Protein AF-A0A0Q0AYX5-F1 (afdb_monomer)

InterPro domains:
  IPR031618 Putative type IV secretory system protein [PF16932] (63-124)

Foldseek 3Di:
DDDDDDDDDDDDDDPVVVVVVVVVVVVPPPPPPPPPDVPPLAADDLVVLVDDPPDPPDPDPPVRVVVVVVVSVVVSVVRVVSNVVVVVVVVCVVCVVVCCVVPVQVVQADPVGDRDDDDDDDDDDPDDDD

Mean predicted aligned error: 17.18 Å

Solvent-accessible surface area (backbone atoms only — not comparable to full-atom values): 8760 Å² total; per-residue (Å²): 144,89,80,87,89,86,89,83,85,85,81,94,76,76,65,68,64,56,50,54,54,54,53,61,66,60,67,66,79,72,68,87,70,70,74,84,64,77,76,63,91,65,62,66,62,62,64,75,60,71,58,77,78,82,71,76,93,63,95,65,54,69,71,57,51,52,51,50,52,55,51,47,51,52,49,34,54,54,42,44,51,48,35,53,53,47,53,51,50,54,57,47,62,76,36,44,72,61,50,51,67,76,63,51,60,75,82,57,41,44,98,89,69,48,73,68,81,89,79,85,86,80,86,82,81,86,78,82,84,130

Structure (mmCIF, N/CA/C/O backbone):
data_AF-A0A0Q0AYX5-F1
#
_entry.id   AF-A0A0Q0AYX5-F1
#
loop_
_atom_site.group_PDB
_atom_site.id
_atom_site.type_symbol
_atom_site.label_atom_id
_atom_site.label_alt_id
_atom_site.label_comp_id
_atom_site.label_asym_id
_atom_site.label_entity_id
_atom_site.label_seq_id
_atom_site.pdbx_PDB_ins_code
_atom_site.Cartn_x
_a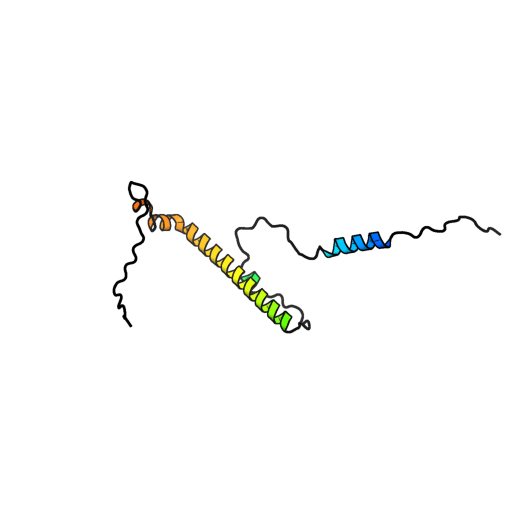tom_site.Cartn_y
_atom_site.Cartn_z
_atom_site.occupancy
_atom_site.B_iso_or_equiv
_atom_site.auth_seq_id
_atom_site.auth_comp_id
_atom_site.auth_asym_id
_atom_site.auth_atom_id
_atom_site.pdbx_PDB_model_num
ATOM 1 N N . VAL A 1 1 ? 44.903 49.605 -67.275 1.00 42.56 1 VAL A N 1
ATOM 2 C CA . VAL A 1 1 ? 45.258 50.580 -66.218 1.00 42.56 1 VAL A CA 1
ATOM 3 C C . VAL A 1 1 ? 43.995 50.915 -65.445 1.00 42.56 1 VAL A C 1
ATOM 5 O O . VAL A 1 1 ? 43.190 51.653 -65.969 1.00 42.56 1 VAL A O 1
ATOM 8 N N . TYR A 1 2 ? 43.781 50.300 -64.282 1.00 31.88 2 TYR A N 1
ATOM 9 C CA . TYR A 1 2 ? 43.037 50.859 -63.141 1.00 31.88 2 TYR A CA 1
ATOM 10 C C . TYR A 1 2 ? 43.392 49.977 -61.938 1.00 31.88 2 TYR A C 1
ATOM 12 O O . TYR A 1 2 ? 43.063 48.793 -61.894 1.00 31.88 2 TYR A O 1
ATOM 20 N N . LYS A 1 3 ? 44.205 50.519 -61.028 1.00 35.50 3 LYS A N 1
ATOM 21 C CA . LYS A 1 3 ? 44.816 49.816 -59.896 1.00 35.50 3 LYS A CA 1
ATOM 22 C C . LYS A 1 3 ? 44.492 50.600 -58.622 1.00 35.50 3 LYS A C 1
ATOM 24 O O . LYS A 1 3 ? 44.915 51.738 -58.515 1.00 35.50 3 LYS A O 1
ATOM 29 N N . ARG A 1 4 ? 43.820 49.907 -57.690 1.00 35.56 4 ARG A N 1
ATOM 30 C CA . ARG A 1 4 ? 43.832 50.020 -56.212 1.00 35.56 4 ARG A CA 1
ATOM 31 C C . ARG A 1 4 ? 43.514 51.378 -55.563 1.00 35.56 4 ARG A C 1
ATOM 33 O O . ARG A 1 4 ? 44.275 52.316 -55.717 1.00 35.56 4 ARG A O 1
ATOM 40 N N . GLN A 1 5 ? 42.577 51.362 -54.610 1.00 38.69 5 GLN A N 1
ATOM 41 C CA . GLN A 1 5 ? 42.886 51.282 -53.168 1.00 38.69 5 GLN A CA 1
ATOM 42 C C . GLN A 1 5 ? 41.597 51.233 -52.325 1.00 38.69 5 GLN A C 1
ATOM 44 O O . GLN A 1 5 ? 40.770 52.129 -52.403 1.00 38.69 5 GLN A O 1
ATOM 49 N N . ALA A 1 6 ? 41.476 50.222 -51.463 1.00 34.34 6 ALA A N 1
ATOM 50 C CA . ALA A 1 6 ? 40.850 50.360 -50.151 1.00 34.34 6 ALA A CA 1
ATOM 51 C C . ALA A 1 6 ? 41.550 49.382 -49.198 1.00 34.34 6 ALA A C 1
ATOM 53 O O . ALA A 1 6 ? 41.719 48.199 -49.496 1.00 34.34 6 ALA A O 1
ATOM 54 N N . CYS A 1 7 ? 42.060 49.946 -48.111 1.00 35.44 7 CYS A N 1
ATOM 55 C CA . CYS A 1 7 ? 42.878 49.329 -47.081 1.00 35.44 7 CYS A CA 1
ATOM 56 C C . CYS A 1 7 ? 41.967 48.698 -46.016 1.00 35.44 7 CYS A C 1
ATOM 58 O O . CYS A 1 7 ? 41.065 49.379 -45.538 1.00 35.44 7 CYS A O 1
ATOM 60 N N . ALA A 1 8 ? 42.201 47.441 -45.627 1.00 33.47 8 ALA A N 1
ATOM 61 C CA . ALA A 1 8 ? 41.668 46.872 -44.384 1.00 33.47 8 ALA A CA 1
ATOM 62 C C . ALA A 1 8 ? 42.500 45.652 -43.931 1.00 33.47 8 ALA A C 1
ATOM 64 O O . ALA A 1 8 ? 42.136 44.498 -44.137 1.00 33.47 8 ALA A O 1
ATOM 65 N N . GLN A 1 9 ? 43.650 45.923 -43.313 1.00 36.03 9 GLN A N 1
ATOM 66 C CA . GLN A 1 9 ? 44.224 45.099 -42.238 1.00 36.03 9 GLN A CA 1
ATOM 67 C C . GLN A 1 9 ? 43.860 45.823 -40.934 1.00 36.03 9 GLN A C 1
ATOM 69 O O . GLN A 1 9 ? 43.875 47.045 -40.907 1.00 36.03 9 GLN A O 1
ATOM 74 N N . GLY A 1 10 ? 43.520 45.215 -39.808 1.00 39.34 10 GLY A N 1
ATOM 75 C CA . GLY A 1 10 ? 43.602 43.844 -39.339 1.00 39.34 10 GLY A CA 1
ATOM 76 C C . GLY A 1 10 ? 43.610 43.966 -37.813 1.00 39.34 10 GLY A C 1
ATOM 77 O O . GLY A 1 10 ? 44.437 44.682 -37.263 1.00 39.34 10 GLY A O 1
ATOM 78 N N . GLY A 1 11 ? 42.668 43.322 -37.127 1.00 36.62 11 GLY A N 1
ATOM 79 C CA . GLY A 1 11 ? 42.510 43.435 -35.675 1.00 36.62 11 GLY A CA 1
ATOM 80 C C . GLY A 1 11 ? 42.102 42.103 -35.069 1.00 36.62 11 GLY A C 1
ATOM 81 O O . GLY A 1 11 ? 40.966 41.916 -34.652 1.00 36.62 11 GLY A O 1
ATOM 82 N N . ARG A 1 12 ? 43.032 41.144 -35.080 1.00 48.53 12 ARG A N 1
ATOM 83 C CA . ARG A 1 12 ? 42.936 39.867 -34.362 1.00 48.53 12 ARG A CA 1
ATOM 84 C C . ARG A 1 12 ? 42.978 40.147 -32.856 1.00 48.53 12 ARG A C 1
ATOM 86 O O . ARG A 1 12 ? 44.059 40.359 -32.325 1.00 48.53 12 ARG A O 1
ATOM 93 N N . ALA A 1 13 ? 41.851 40.050 -32.160 1.00 45.59 13 ALA A N 1
ATOM 94 C CA . ALA A 1 13 ? 41.841 39.697 -30.741 1.00 45.59 13 ALA A CA 1
ATOM 95 C C . ALA A 1 13 ? 40.446 39.241 -30.290 1.00 45.59 13 ALA A C 1
ATOM 97 O O . ALA A 1 13 ? 39.447 39.893 -30.554 1.00 45.59 13 ALA A O 1
ATOM 98 N N . SER A 1 14 ? 40.409 38.144 -29.533 1.00 51.78 14 SER A N 1
ATOM 99 C CA . SER A 1 14 ? 39.307 37.782 -28.627 1.00 51.78 14 SER A CA 1
ATOM 100 C C . SER A 1 14 ? 38.035 37.115 -29.184 1.00 51.78 14 SER A C 1
ATOM 102 O O . SER A 1 14 ? 36.974 37.219 -28.582 1.00 51.78 14 SER A O 1
ATOM 104 N N . VAL A 1 15 ? 38.134 36.302 -30.238 1.00 49.84 15 VAL A N 1
ATOM 105 C CA . VAL A 1 15 ? 37.034 35.376 -30.610 1.00 49.84 15 VAL A CA 1
ATOM 106 C C . VAL A 1 15 ? 37.103 34.053 -29.819 1.00 49.84 15 VAL A C 1
ATOM 108 O O . VAL A 1 15 ? 36.089 33.420 -29.544 1.00 49.84 15 VAL A O 1
ATOM 111 N N . LYS A 1 16 ? 38.293 33.654 -29.345 1.00 49.50 16 LYS A N 1
ATOM 112 C CA . LYS A 1 16 ? 38.505 32.349 -28.683 1.00 49.50 16 LYS A CA 1
ATOM 113 C C . LYS A 1 16 ? 37.909 32.250 -27.272 1.00 49.50 16 LYS A C 1
ATOM 115 O O . LYS A 1 16 ? 37.435 31.184 -26.901 1.00 49.50 16 LYS A O 1
ATOM 120 N N . LYS A 1 17 ? 37.895 33.346 -26.500 1.00 51.72 17 LYS A N 1
ATOM 121 C CA . LYS A 1 17 ? 37.289 33.366 -25.152 1.00 51.72 17 LYS A CA 1
ATOM 122 C C . LYS A 1 17 ? 35.760 33.317 -25.215 1.00 51.72 17 LYS A C 1
ATOM 124 O O . LYS A 1 17 ? 35.150 32.653 -24.392 1.00 51.72 17 LYS A O 1
ATOM 129 N N . SER A 1 18 ? 35.175 33.954 -26.233 1.00 52.19 18 SER A N 1
ATOM 130 C CA . SER A 1 18 ? 33.724 34.019 -26.435 1.00 52.19 18 SER A CA 1
ATOM 131 C C . SER A 1 18 ? 33.134 32.684 -26.921 1.00 52.19 18 SER A C 1
ATOM 133 O O . SER A 1 18 ? 32.054 32.291 -26.488 1.00 52.19 18 SER A O 1
ATOM 135 N N . ILE A 1 19 ? 33.881 31.924 -27.732 1.00 57.19 19 ILE A N 1
ATOM 136 C CA . ILE A 1 19 ? 33.475 30.569 -28.145 1.00 57.19 19 ILE A CA 1
ATOM 137 C C . ILE A 1 19 ? 33.578 29.579 -26.975 1.00 57.19 19 ILE A C 1
ATOM 139 O O . ILE A 1 19 ? 32.696 28.742 -26.801 1.00 57.19 19 ILE A O 1
ATOM 143 N N . LEU A 1 20 ? 34.614 29.695 -26.137 1.00 54.72 20 LEU A N 1
ATOM 144 C CA . LEU A 1 20 ? 34.806 28.795 -24.996 1.00 54.72 20 LEU A CA 1
ATOM 145 C C . LEU A 1 20 ? 33.724 28.988 -23.919 1.00 54.72 20 LEU A C 1
ATOM 147 O O . LEU A 1 20 ? 33.292 28.012 -23.314 1.00 54.72 20 LEU A O 1
ATOM 151 N N . THR A 1 21 ? 33.212 30.213 -23.746 1.00 58.75 21 THR A N 1
ATOM 152 C CA . THR A 1 21 ? 32.036 30.480 -22.899 1.00 58.75 21 THR A CA 1
ATOM 153 C C . THR A 1 21 ? 30.731 29.961 -23.501 1.00 58.75 21 THR A C 1
ATOM 155 O O . THR A 1 21 ? 29.873 29.500 -22.756 1.00 58.75 21 THR A O 1
ATOM 158 N N . LEU A 1 22 ? 30.578 29.982 -24.830 1.00 56.97 22 LEU A N 1
ATOM 159 C CA . LEU A 1 22 ? 29.372 29.470 -25.488 1.00 56.97 22 LEU A CA 1
ATOM 160 C C . LEU A 1 22 ? 29.302 27.933 -25.430 1.00 56.97 22 LEU A C 1
ATOM 162 O O . LEU A 1 22 ? 28.234 27.377 -25.204 1.00 56.97 22 LEU A O 1
ATOM 166 N N . ALA A 1 23 ? 30.443 27.246 -25.547 1.00 56.69 23 ALA A N 1
ATOM 167 C CA . ALA A 1 23 ? 30.518 25.786 -25.453 1.00 56.69 23 ALA A CA 1
ATOM 168 C C . ALA A 1 23 ? 30.280 25.262 -24.022 1.00 56.69 23 ALA A C 1
ATOM 170 O O . ALA A 1 23 ? 29.588 24.262 -23.838 1.00 56.69 23 ALA A O 1
ATOM 171 N N . LEU A 1 24 ? 30.792 25.958 -22.999 1.00 56.12 24 LEU A N 1
ATOM 172 C CA . LEU A 1 24 ? 30.558 25.601 -21.592 1.00 56.12 24 LEU A CA 1
ATOM 173 C C . LEU A 1 24 ? 29.094 25.794 -21.167 1.00 56.12 24 LEU A C 1
ATOM 175 O O . LEU A 1 24 ? 28.603 25.039 -20.332 1.00 56.12 24 LEU A O 1
ATOM 179 N N . LEU A 1 25 ? 28.379 26.748 -21.775 1.00 53.53 25 LEU A N 1
ATOM 180 C CA . LEU A 1 25 ? 26.960 26.983 -21.490 1.00 53.53 25 LEU A CA 1
ATOM 181 C C . LEU A 1 25 ? 26.031 25.953 -22.159 1.00 53.53 25 LEU A C 1
ATOM 183 O O . LEU A 1 25 ? 24.927 25.723 -21.674 1.00 53.53 25 LEU A O 1
ATOM 187 N N . GLN A 1 26 ? 26.475 25.303 -23.241 1.00 56.53 26 GLN A N 1
ATOM 188 C CA . GLN A 1 26 ? 25.712 24.241 -23.912 1.00 56.53 26 GLN A CA 1
ATOM 189 C C . GLN A 1 26 ? 26.006 22.834 -23.366 1.00 56.53 26 GLN A C 1
ATOM 191 O O . GLN A 1 26 ? 25.199 21.929 -23.560 1.00 56.53 26 GLN A O 1
ATOM 196 N N . GLY A 1 27 ? 27.104 22.649 -22.623 1.00 49.00 27 GLY A N 1
ATOM 197 C CA . GLY A 1 27 ? 27.475 21.364 -22.015 1.00 49.00 27 GLY A CA 1
ATOM 198 C C . GLY A 1 27 ? 26.642 20.935 -20.798 1.00 49.00 27 GLY A C 1
ATOM 199 O O . GLY A 1 27 ? 26.726 19.778 -20.400 1.00 49.00 27 GLY A O 1
ATOM 200 N N . LEU A 1 28 ? 25.829 21.825 -20.210 1.00 51.16 28 LEU A N 1
ATOM 201 C CA . LEU A 1 28 ? 24.956 21.496 -19.069 1.00 51.16 28 LEU A CA 1
ATOM 202 C C . LEU A 1 28 ? 23.512 21.123 -19.449 1.00 51.16 28 LEU A C 1
ATOM 204 O O . LEU A 1 28 ? 22.751 20.704 -18.581 1.00 51.16 28 LEU A O 1
ATOM 208 N N . GLN A 1 29 ? 23.128 21.188 -20.727 1.00 50.75 29 GLN A N 1
ATOM 209 C CA . GLN A 1 29 ? 21.791 20.781 -21.198 1.00 50.75 29 GLN A CA 1
ATOM 210 C C . GLN A 1 29 ? 21.678 19.254 -21.413 1.00 50.75 29 GLN A C 1
ATOM 212 O O . GLN A 1 29 ? 21.037 18.788 -22.349 1.00 50.75 29 GLN A O 1
ATOM 217 N N . GLY A 1 30 ? 22.355 18.468 -20.568 1.00 45.88 30 GLY A N 1
ATOM 218 C CA . GLY A 1 30 ? 22.388 17.000 -20.618 1.00 45.88 30 GLY A CA 1
ATOM 219 C C . GLY A 1 30 ? 21.735 16.302 -19.423 1.00 45.88 30 GLY A C 1
ATOM 220 O O . GLY A 1 30 ? 21.629 15.080 -19.423 1.00 45.88 30 GLY A O 1
ATOM 221 N N . CYS A 1 31 ? 21.264 17.043 -18.417 1.00 44.81 31 CYS A N 1
ATOM 222 C CA . CYS A 1 31 ? 20.326 16.502 -17.439 1.00 44.81 31 CYS A CA 1
ATOM 223 C C . CYS A 1 31 ? 18.922 16.812 -17.950 1.00 44.81 31 CYS A C 1
ATOM 225 O O . CYS A 1 31 ? 18.468 17.948 -17.843 1.00 44.81 31 CYS A O 1
ATOM 227 N N . GLY A 1 32 ? 18.243 15.817 -18.523 1.00 47.00 32 GLY A N 1
ATOM 228 C CA . GLY A 1 32 ? 16.820 15.898 -18.836 1.00 47.00 32 GLY A CA 1
ATOM 229 C C . GLY A 1 32 ? 15.999 16.043 -17.555 1.00 47.00 32 GLY A C 1
ATOM 230 O O . GLY A 1 32 ? 15.405 15.082 -17.084 1.00 47.00 32 GLY A O 1
ATOM 231 N N . HIS A 1 33 ? 15.984 17.237 -16.966 1.00 50.16 33 HIS A N 1
ATOM 232 C CA . HIS A 1 33 ? 14.951 17.634 -16.029 1.00 50.16 33 HIS A CA 1
ATOM 233 C C . HIS A 1 33 ? 13.762 18.060 -16.882 1.00 50.16 33 HIS A C 1
ATOM 235 O O . HIS A 1 33 ? 13.646 19.213 -17.297 1.00 50.16 33 HIS A O 1
ATOM 241 N N . THR A 1 34 ? 12.902 17.095 -17.207 1.00 51.44 34 THR A N 1
ATOM 242 C CA . THR A 1 34 ? 11.531 17.416 -17.594 1.00 51.44 34 THR A CA 1
ATOM 243 C C . THR A 1 34 ? 10.979 18.354 -16.518 1.00 51.44 34 THR A C 1
ATOM 245 O O . THR A 1 34 ? 11.128 18.023 -15.336 1.00 51.44 34 THR A O 1
ATOM 248 N N . PRO A 1 35 ? 10.395 19.514 -16.875 1.00 46.50 35 PRO A N 1
ATOM 249 C CA . PRO A 1 35 ? 9.743 20.366 -15.886 1.00 46.50 35 PRO A CA 1
ATOM 250 C C . PRO A 1 35 ? 8.793 19.491 -15.063 1.00 46.50 35 PRO A C 1
ATOM 252 O O . PRO A 1 35 ? 8.209 18.572 -15.647 1.00 46.50 35 PRO A O 1
ATOM 255 N N . PRO A 1 36 ? 8.652 19.709 -13.743 1.00 48.38 36 PRO A N 1
ATOM 256 C CA . PRO A 1 36 ? 7.712 18.941 -12.949 1.00 48.38 36 PRO A CA 1
ATOM 257 C C . PRO A 1 36 ? 6.326 19.159 -13.555 1.00 48.38 36 PRO A C 1
ATOM 259 O O . PRO A 1 36 ? 5.685 20.185 -13.332 1.00 48.38 36 PRO A O 1
ATOM 262 N N . SER A 1 37 ? 5.872 18.198 -14.363 1.00 52.88 37 SER A N 1
ATOM 263 C CA . SER A 1 37 ? 4.457 17.993 -14.605 1.00 52.88 37 SER A CA 1
ATOM 264 C C . SER A 1 37 ? 3.837 17.978 -13.223 1.00 52.88 37 SER A C 1
ATOM 266 O O . SER A 1 37 ? 4.360 17.267 -12.358 1.00 52.88 37 SER A O 1
ATOM 268 N N . THR A 1 38 ? 2.790 18.773 -12.994 1.00 46.94 38 THR A N 1
ATOM 269 C CA . THR A 1 38 ? 1.953 18.633 -11.796 1.00 46.94 38 THR A CA 1
ATOM 270 C C . THR A 1 38 ? 1.805 17.142 -11.549 1.00 46.94 38 THR A C 1
ATOM 272 O O . THR A 1 38 ? 1.315 16.480 -12.470 1.00 46.94 38 THR A O 1
ATOM 275 N N . PRO A 1 39 ? 2.357 16.593 -10.447 1.00 55.88 39 PRO A N 1
ATOM 276 C CA . PRO A 1 39 ? 2.439 15.156 -10.293 1.00 55.88 39 PRO A CA 1
ATOM 277 C C . PRO A 1 39 ? 1.009 14.660 -10.374 1.00 55.88 39 PRO A C 1
ATOM 279 O O . PRO A 1 39 ? 0.184 14.973 -9.517 1.00 55.88 39 PRO A O 1
ATOM 282 N N . SER A 1 40 ? 0.694 13.982 -11.476 1.00 64.81 40 SER A N 1
ATOM 283 C CA . SER A 1 40 ? -0.530 13.219 -11.543 1.00 64.81 40 SER A CA 1
ATOM 284 C C . SER A 1 40 ? -0.424 12.251 -10.381 1.00 64.81 40 SER A C 1
ATOM 286 O O . SER A 1 40 ? 0.546 11.503 -10.282 1.00 64.81 40 SER A O 1
ATOM 288 N N . ASP A 1 41 ? -1.398 12.294 -9.481 1.00 79.88 41 ASP A N 1
ATOM 289 C CA . ASP A 1 41 ? -1.455 11.394 -8.329 1.00 79.88 41 ASP A CA 1
ATOM 290 C C . ASP A 1 41 ? -1.641 9.925 -8.775 1.00 79.88 41 ASP A C 1
ATOM 292 O O . ASP A 1 41 ? -1.636 9.007 -7.960 1.00 79.88 41 ASP A O 1
ATOM 296 N N . THR A 1 42 ? -1.816 9.706 -10.086 1.00 90.12 42 THR A N 1
ATOM 297 C CA . THR A 1 42 ? -1.838 8.405 -10.754 1.00 90.12 42 THR A CA 1
ATOM 298 C C . THR A 1 42 ? -0.437 8.063 -11.282 1.00 90.12 42 THR A C 1
ATOM 300 O O . THR A 1 42 ? 0.091 8.810 -12.112 1.00 90.12 42 THR A O 1
ATOM 303 N N . PRO A 1 43 ? 0.171 6.954 -10.827 1.00 91.81 43 PRO A N 1
ATOM 304 C CA . PRO A 1 43 ? 1.476 6.492 -11.295 1.00 91.81 43 PRO A CA 1
ATOM 305 C C . PRO A 1 43 ? 1.421 5.982 -12.744 1.00 91.81 43 PRO A C 1
ATOM 307 O O . PRO A 1 43 ? 0.348 5.787 -13.313 1.00 91.81 43 PRO A O 1
ATOM 310 N N . ALA A 1 44 ? 2.594 5.763 -13.347 1.00 91.06 44 ALA A N 1
ATOM 311 C CA . ALA A 1 44 ? 2.682 5.101 -14.646 1.00 91.06 44 ALA A CA 1
ATOM 312 C C . ALA A 1 44 ? 2.179 3.643 -14.545 1.00 91.06 44 ALA A C 1
ATOM 314 O O . ALA A 1 44 ? 2.430 3.007 -13.518 1.00 91.06 44 ALA A O 1
ATOM 315 N N . PRO A 1 45 ? 1.506 3.114 -15.585 1.00 90.50 45 PRO A N 1
ATOM 316 C CA . PRO A 1 45 ? 0.998 1.741 -15.582 1.00 90.50 45 PRO A CA 1
ATOM 317 C C . PRO A 1 45 ? 2.141 0.717 -15.595 1.00 90.50 45 PRO A C 1
ATOM 319 O O . PRO A 1 45 ? 3.223 1.013 -16.124 1.00 90.50 45 PRO A O 1
ATOM 322 N N . LEU A 1 46 ? 1.899 -0.489 -15.075 1.00 88.94 46 LEU A N 1
ATOM 323 C CA . LEU A 1 46 ? 2.883 -1.573 -14.942 1.00 88.94 46 LEU A CA 1
ATOM 324 C C . LEU A 1 46 ? 3.637 -1.829 -16.241 1.00 88.94 46 LEU A C 1
ATOM 326 O O . LEU A 1 46 ? 4.852 -2.009 -16.270 1.00 88.94 46 LEU A O 1
ATOM 330 N N . GLU A 1 47 ? 2.889 -1.812 -17.332 1.00 89.81 47 GLU A N 1
ATOM 331 C CA . GLU A 1 47 ? 3.283 -2.147 -18.689 1.00 89.81 47 GLU A CA 1
ATOM 332 C C . GLU A 1 47 ? 4.409 -1.234 -19.174 1.00 89.81 47 GLU A C 1
ATOM 334 O O . GLU A 1 47 ? 5.279 -1.674 -19.924 1.00 89.81 47 GLU A O 1
ATOM 339 N N . SER A 1 48 ? 4.461 0.008 -18.679 1.00 89.19 48 SER A N 1
ATOM 340 C CA . SER A 1 48 ? 5.550 0.944 -18.978 1.00 89.19 48 SER A CA 1
ATOM 341 C C . SER A 1 48 ? 6.909 0.485 -18.434 1.00 89.19 48 SER A C 1
ATOM 343 O O . SER A 1 48 ? 7.946 0.870 -18.970 1.00 89.19 48 SER A O 1
ATOM 345 N N . TYR A 1 49 ? 6.912 -0.368 -17.407 1.00 88.25 49 TYR A N 1
ATOM 346 C CA . TYR A 1 49 ? 8.111 -0.972 -16.825 1.00 88.25 49 TYR A CA 1
ATOM 347 C C . TYR A 1 49 ? 8.419 -2.366 -17.393 1.00 88.25 49 TYR A C 1
ATOM 349 O O . TYR A 1 49 ? 9.534 -2.856 -17.214 1.00 88.25 49 TYR A O 1
ATOM 357 N N . LEU A 1 50 ? 7.450 -3.008 -18.059 1.00 85.12 50 LEU A N 1
ATOM 358 C CA . LEU A 1 50 ? 7.559 -4.371 -18.598 1.00 85.12 50 LEU A CA 1
ATOM 359 C C . LEU A 1 50 ? 7.959 -4.433 -20.074 1.00 85.12 50 LEU A C 1
ATOM 361 O O . LEU A 1 50 ? 8.268 -5.520 -20.561 1.00 85.12 50 LEU A O 1
ATOM 365 N N . ALA A 1 51 ? 7.963 -3.302 -20.780 1.00 78.69 51 ALA A N 1
ATOM 366 C CA . ALA A 1 51 ? 8.372 -3.215 -22.178 1.00 78.69 51 ALA A CA 1
ATOM 367 C C . ALA A 1 51 ? 9.743 -2.525 -22.310 1.00 78.69 51 ALA A C 1
ATOM 369 O O . ALA A 1 51 ? 9.801 -1.320 -22.577 1.00 78.69 51 ALA A O 1
ATOM 370 N N . PRO A 1 52 ? 10.866 -3.251 -22.124 1.00 67.06 52 PRO A N 1
ATOM 371 C CA . PRO A 1 52 ? 12.170 -2.736 -22.502 1.00 67.06 52 PRO A CA 1
ATOM 372 C C . PRO A 1 52 ? 12.157 -2.364 -23.984 1.00 67.06 52 PRO A C 1
ATOM 374 O O . PRO A 1 52 ? 11.791 -3.170 -24.837 1.00 67.06 52 PRO A O 1
ATOM 377 N N . VAL A 1 53 ? 12.578 -1.143 -24.301 1.00 71.94 53 VAL A N 1
ATOM 378 C CA . VAL A 1 53 ? 12.993 -0.824 -25.666 1.00 71.94 53 VAL A CA 1
ATOM 379 C C . VAL A 1 53 ? 14.295 -1.578 -25.879 1.00 71.94 53 VAL A C 1
ATOM 381 O O . VAL A 1 53 ? 15.282 -1.231 -25.232 1.00 71.94 53 VAL A O 1
ATOM 384 N N . ASP A 1 54 ? 14.288 -2.610 -26.724 1.00 65.94 54 ASP A N 1
ATOM 385 C CA . ASP A 1 54 ? 15.499 -3.356 -27.065 1.00 65.94 54 ASP A CA 1
ATOM 386 C C . ASP A 1 54 ? 16.556 -2.364 -27.567 1.00 65.94 54 ASP A C 1
ATOM 388 O O . ASP A 1 54 ? 16.385 -1.763 -28.637 1.00 65.94 54 ASP A O 1
ATOM 392 N N . PRO A 1 55 ? 17.637 -2.118 -26.804 1.00 62.28 55 PRO A N 1
ATOM 393 C CA . PRO A 1 55 ? 18.697 -1.286 -27.320 1.00 62.28 55 PRO A CA 1
ATOM 394 C C . PRO A 1 55 ? 19.343 -2.038 -28.493 1.00 62.28 55 PRO A C 1
ATOM 396 O O . PRO A 1 55 ? 19.476 -3.265 -28.434 1.00 62.28 55 PRO A O 1
ATOM 399 N N . PRO A 1 56 ? 19.781 -1.338 -29.557 1.00 64.56 56 PRO A N 1
ATOM 400 C CA . PRO A 1 56 ? 20.614 -1.972 -30.571 1.00 64.56 56 PRO A CA 1
ATOM 401 C C . PRO A 1 56 ? 21.791 -2.657 -29.870 1.00 64.56 56 PRO A C 1
ATOM 403 O O . PRO A 1 56 ? 22.290 -2.122 -28.877 1.00 64.56 56 PRO A O 1
ATOM 406 N N . SER A 1 57 ? 22.206 -3.828 -30.364 1.00 63.12 57 SER A N 1
ATOM 407 C CA . SER A 1 57 ? 23.315 -4.626 -29.826 1.00 63.12 57 SER A CA 1
ATOM 408 C C . SER A 1 57 ? 24.630 -3.842 -29.911 1.00 63.12 57 SER A C 1
ATOM 410 O O . SER A 1 57 ? 25.437 -4.027 -30.819 1.00 63.12 57 SER A O 1
ATOM 412 N N . ALA A 1 58 ? 24.804 -2.884 -29.012 1.00 67.94 58 ALA A N 1
ATOM 413 C CA . ALA A 1 58 ? 26.035 -2.158 -28.822 1.00 67.94 58 ALA A CA 1
ATOM 414 C C . ALA A 1 58 ? 26.973 -3.053 -28.015 1.00 67.94 58 ALA A C 1
ATOM 416 O O . ALA A 1 58 ? 26.525 -3.781 -27.128 1.00 67.94 58 ALA A O 1
ATOM 417 N N . ASP A 1 59 ? 28.271 -2.965 -28.288 1.00 72.12 59 ASP A N 1
ATOM 418 C CA . ASP A 1 59 ? 29.303 -3.557 -27.440 1.00 72.12 59 ASP A CA 1
ATOM 419 C C . ASP A 1 59 ? 29.311 -2.829 -26.085 1.00 72.12 59 ASP A C 1
ATOM 421 O O . ASP A 1 59 ? 30.058 -1.878 -25.844 1.00 72.12 59 ASP A O 1
ATOM 425 N N . VAL A 1 60 ? 28.392 -3.219 -25.203 1.00 80.19 60 VAL A N 1
ATOM 426 C CA . VAL A 1 60 ? 28.290 -2.705 -23.842 1.00 80.19 60 VAL A CA 1
ATOM 427 C C . VAL A 1 60 ? 29.254 -3.504 -22.972 1.00 80.19 60 VAL A C 1
ATOM 429 O O . VAL A 1 60 ? 29.219 -4.732 -22.962 1.00 80.19 60 VAL A O 1
ATOM 432 N N . THR A 1 61 ? 30.112 -2.821 -22.212 1.00 90.38 61 THR A N 1
ATOM 433 C CA . THR A 1 61 ? 30.953 -3.498 -21.219 1.00 90.38 61 THR A CA 1
ATOM 434 C C . THR A 1 61 ? 30.087 -4.203 -20.176 1.00 90.38 61 THR A C 1
ATOM 436 O O . THR A 1 61 ? 29.029 -3.704 -19.785 1.00 90.38 61 THR A O 1
ATOM 439 N N . GLU A 1 62 ? 30.564 -5.339 -19.671 1.00 89.56 62 GLU A N 1
ATOM 440 C CA . GLU A 1 62 ? 29.849 -6.164 -18.691 1.00 89.56 62 GLU A CA 1
ATOM 441 C C . GLU A 1 62 ? 29.387 -5.367 -17.456 1.00 89.56 62 GLU A C 1
ATOM 443 O O . GLU A 1 62 ? 28.235 -5.455 -17.038 1.00 89.56 62 GLU A O 1
ATOM 448 N N . SER A 1 63 ? 30.244 -4.488 -16.927 1.00 92.19 63 SER A N 1
ATOM 449 C CA . SER A 1 63 ? 29.901 -3.632 -15.783 1.00 92.19 63 SER A CA 1
ATOM 450 C C . SER A 1 63 ? 28.752 -2.665 -16.083 1.00 92.19 63 SER A C 1
ATOM 452 O O . SER A 1 63 ? 27.929 -2.384 -15.214 1.00 92.19 63 SER A O 1
ATOM 454 N N . ARG A 1 64 ? 28.665 -2.148 -17.316 1.00 90.50 64 ARG A N 1
ATOM 455 C CA . ARG A 1 64 ? 27.569 -1.263 -17.724 1.00 90.50 64 ARG A CA 1
ATOM 456 C C . ARG A 1 64 ? 26.277 -2.049 -17.935 1.00 90.50 64 ARG A C 1
ATOM 458 O O . ARG A 1 64 ? 25.219 -1.541 -17.573 1.00 90.50 64 ARG A O 1
ATOM 465 N N . ARG A 1 65 ? 26.353 -3.272 -18.467 1.00 88.25 65 ARG A N 1
ATOM 466 C CA . ARG A 1 65 ? 25.202 -4.181 -18.557 1.00 88.25 65 ARG A CA 1
ATOM 467 C C . ARG A 1 65 ? 24.625 -4.458 -17.166 1.00 88.25 65 ARG A C 1
ATOM 469 O O . ARG A 1 65 ? 23.437 -4.233 -16.955 1.00 88.25 65 ARG A O 1
ATOM 476 N N . GLN A 1 66 ? 25.472 -4.836 -16.207 1.00 91.56 66 GLN A N 1
ATOM 477 C CA . GLN A 1 66 ? 25.055 -5.077 -14.824 1.00 91.56 66 GLN A CA 1
ATOM 478 C C . GLN A 1 66 ? 24.401 -3.838 -14.191 1.00 91.56 66 GLN A C 1
ATOM 480 O O . GLN A 1 66 ? 23.313 -3.935 -13.626 1.00 91.56 66 GLN A O 1
ATOM 485 N N . LEU A 1 67 ? 25.016 -2.659 -14.338 1.00 94.00 67 LEU A N 1
ATOM 486 C CA . LEU A 1 67 ? 24.464 -1.412 -13.801 1.00 94.00 67 LEU A CA 1
ATOM 487 C C . LEU A 1 67 ? 23.077 -1.088 -14.380 1.00 94.00 67 LEU A C 1
ATOM 489 O O . LEU A 1 67 ? 22.184 -0.652 -13.649 1.00 94.00 67 LEU A O 1
ATOM 493 N N . LEU A 1 68 ? 22.889 -1.278 -15.689 1.00 89.44 68 LEU A N 1
ATOM 494 C CA . LEU A 1 68 ? 21.604 -1.050 -16.353 1.00 89.44 68 LEU A CA 1
ATOM 495 C C . LEU A 1 68 ? 20.540 -2.043 -15.878 1.00 89.44 68 LEU A C 1
ATOM 497 O O . LEU A 1 68 ? 19.407 -1.637 -15.636 1.00 89.44 68 LEU A O 1
ATOM 501 N N . GLU A 1 69 ? 20.900 -3.310 -15.677 1.00 89.19 69 GLU A N 1
ATOM 502 C CA . GLU A 1 69 ? 19.988 -4.317 -15.129 1.00 89.19 69 GLU A CA 1
ATOM 503 C C . GLU A 1 69 ? 19.560 -3.999 -13.697 1.00 89.19 69 GLU A C 1
ATOM 505 O O . GLU A 1 69 ? 18.374 -4.069 -13.376 1.00 89.19 69 GLU A O 1
ATOM 510 N N . GLU A 1 70 ? 20.497 -3.620 -12.829 1.00 94.56 70 GLU A N 1
ATOM 511 C CA . GLU A 1 70 ? 20.199 -3.216 -11.451 1.00 94.56 70 GLU A CA 1
ATOM 512 C C . GLU A 1 70 ? 19.323 -1.956 -11.411 1.00 94.56 70 GLU A C 1
ATOM 514 O O . GLU A 1 70 ? 18.335 -1.895 -10.670 1.00 94.56 70 GLU A O 1
ATOM 519 N N . SER A 1 71 ? 19.627 -0.975 -12.263 1.00 92.31 71 SER A N 1
ATOM 520 C CA . 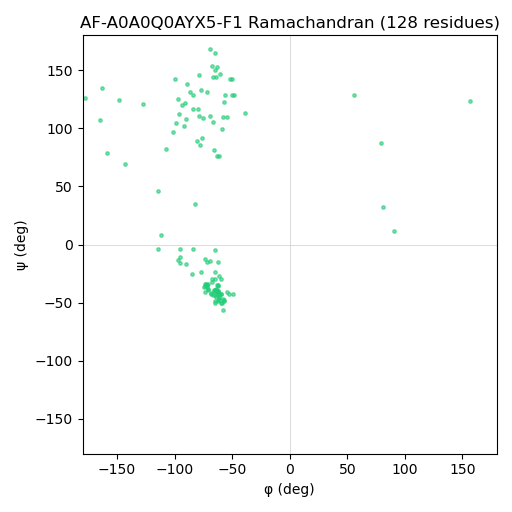SER A 1 71 ? 18.849 0.262 -12.381 1.00 92.31 71 SER A CA 1
ATOM 521 C C . SER A 1 71 ? 17.435 -0.010 -12.899 1.00 92.31 71 SER A C 1
ATOM 523 O O . SER A 1 71 ? 16.461 0.516 -12.351 1.00 92.31 71 SER A O 1
ATOM 525 N N . GLY A 1 72 ? 17.309 -0.868 -13.915 1.00 91.31 72 GLY A N 1
ATOM 526 C CA . GLY A 1 72 ? 16.034 -1.310 -14.473 1.00 91.31 72 GLY A CA 1
ATOM 527 C C . GLY A 1 72 ? 15.188 -2.045 -13.437 1.00 91.31 72 GLY A C 1
ATOM 528 O O . GLY A 1 72 ? 14.034 -1.679 -13.215 1.00 91.31 72 GLY A O 1
ATOM 529 N N . ARG A 1 73 ? 15.785 -2.999 -12.710 1.00 90.81 73 ARG A N 1
ATOM 530 C CA . ARG A 1 73 ? 15.131 -3.718 -11.603 1.00 90.81 73 ARG A CA 1
ATOM 531 C C . ARG A 1 73 ? 14.614 -2.773 -10.522 1.00 90.81 73 ARG A C 1
ATOM 533 O O . ARG A 1 73 ? 13.460 -2.887 -10.119 1.00 90.81 73 ARG A O 1
ATOM 540 N N . ASN A 1 74 ? 15.436 -1.831 -10.058 1.00 94.38 74 ASN A N 1
ATOM 541 C CA . ASN A 1 74 ? 15.018 -0.878 -9.027 1.00 94.38 74 ASN A CA 1
ATOM 542 C C . ASN A 1 74 ? 13.892 0.042 -9.526 1.00 94.38 74 ASN A C 1
ATOM 544 O O . ASN A 1 74 ? 12.948 0.323 -8.786 1.00 94.38 74 ASN A O 1
ATOM 548 N N . THR A 1 75 ? 13.968 0.480 -10.783 1.00 93.44 75 THR A N 1
ATOM 549 C CA . THR A 1 75 ? 12.947 1.340 -11.394 1.00 93.44 75 THR A CA 1
ATOM 550 C C . THR A 1 75 ? 11.615 0.608 -11.515 1.00 93.44 75 THR A C 1
ATOM 552 O O . THR A 1 75 ? 10.611 1.105 -11.009 1.00 93.44 75 THR A O 1
ATOM 555 N N . GLY A 1 76 ? 11.613 -0.605 -12.076 1.00 92.75 76 GLY A N 1
ATOM 556 C CA . GLY A 1 76 ? 10.410 -1.432 -12.190 1.00 92.75 76 GLY A CA 1
ATOM 557 C C . GLY A 1 76 ? 9.815 -1.808 -10.831 1.00 92.75 76 GLY A C 1
ATOM 558 O O . GLY A 1 76 ? 8.608 -1.703 -10.637 1.00 92.75 76 GLY A O 1
ATOM 559 N N . PHE A 1 77 ? 10.648 -2.147 -9.840 1.00 94.06 77 PHE A N 1
ATOM 560 C CA . PHE A 1 77 ? 10.181 -2.442 -8.480 1.00 94.06 77 PHE A CA 1
ATOM 561 C C . PHE A 1 7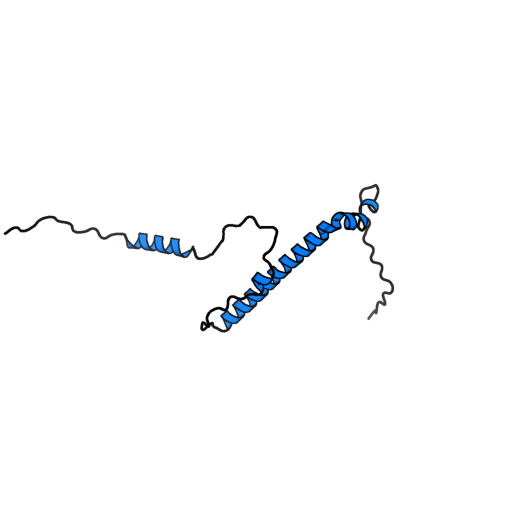7 ? 9.488 -1.245 -7.819 1.00 94.06 77 PHE A C 1
ATOM 563 O O . PHE A 1 77 ? 8.459 -1.393 -7.159 1.00 94.06 77 PHE A O 1
ATOM 570 N N . ARG A 1 78 ? 10.046 -0.040 -7.972 1.00 94.12 78 ARG A N 1
ATOM 571 C CA . ARG A 1 78 ? 9.433 1.185 -7.443 1.00 94.12 78 ARG A CA 1
ATOM 572 C C . ARG A 1 78 ? 8.147 1.531 -8.186 1.00 94.12 78 ARG A C 1
ATOM 574 O O . ARG A 1 78 ? 7.169 1.872 -7.528 1.00 94.12 78 ARG A O 1
ATOM 581 N N . GLY A 1 79 ? 8.155 1.390 -9.509 1.00 94.25 79 GLY A N 1
ATOM 582 C CA . GLY A 1 79 ? 7.000 1.593 -10.376 1.00 94.25 79 GLY A CA 1
ATOM 583 C C . GLY A 1 79 ? 5.818 0.703 -10.010 1.00 94.25 79 GLY A C 1
ATOM 584 O O . GLY A 1 79 ? 4.761 1.210 -9.644 1.00 94.25 79 GLY A O 1
ATOM 585 N N . GLY A 1 80 ? 6.029 -0.615 -9.978 1.00 93.88 80 GLY A N 1
ATOM 586 C CA . GLY A 1 80 ? 4.972 -1.573 -9.645 1.00 93.88 80 GLY A CA 1
ATOM 587 C C . GLY A 1 80 ? 4.424 -1.401 -8.224 1.00 93.88 80 GLY A C 1
ATOM 588 O O . GLY A 1 80 ? 3.224 -1.535 -7.998 1.00 93.88 80 GLY A O 1
ATOM 589 N N . LYS A 1 81 ? 5.265 -1.027 -7.247 1.00 95.62 81 LYS A N 1
ATOM 590 C CA . LYS A 1 81 ? 4.771 -0.675 -5.903 1.00 95.62 81 LYS A CA 1
ATOM 591 C C . LYS A 1 81 ? 3.910 0.583 -5.908 1.00 95.62 81 LYS A C 1
ATOM 593 O O . LYS A 1 81 ? 2.939 0.632 -5.159 1.00 95.62 81 LYS A O 1
ATOM 598 N N . ALA A 1 82 ? 4.280 1.592 -6.694 1.00 94.69 82 ALA A N 1
ATOM 599 C CA . ALA A 1 82 ? 3.522 2.833 -6.773 1.00 94.69 82 ALA A CA 1
ATOM 600 C C . ALA A 1 82 ? 2.132 2.585 -7.369 1.00 94.69 82 ALA A C 1
ATOM 602 O O . ALA A 1 82 ? 1.138 2.986 -6.769 1.00 94.69 82 ALA A O 1
ATOM 603 N N . GLU A 1 83 ? 2.056 1.864 -8.486 1.00 94.56 83 GLU A N 1
ATOM 604 C CA . GLU A 1 83 ? 0.792 1.463 -9.108 1.00 94.56 83 GLU A CA 1
ATOM 605 C C . GLU A 1 83 ? -0.063 0.608 -8.180 1.00 94.56 83 GLU A C 1
ATOM 607 O O . GLU A 1 83 ? -1.215 0.949 -7.916 1.00 94.56 83 GLU A O 1
ATOM 612 N N . ARG A 1 84 ? 0.510 -0.440 -7.580 1.00 95.56 84 ARG A N 1
ATOM 613 C CA . ARG A 1 84 ? -0.253 -1.296 -6.671 1.00 95.56 84 ARG A CA 1
ATOM 614 C C . ARG A 1 84 ? -0.770 -0.538 -5.448 1.00 95.56 84 ARG A C 1
ATOM 616 O O . ARG A 1 84 ? -1.898 -0.760 -5.012 1.00 95.56 84 ARG A O 1
ATOM 623 N N . ALA A 1 85 ? 0.037 0.355 -4.876 1.00 95.94 85 ALA A N 1
ATOM 624 C CA . ALA A 1 85 ? -0.397 1.205 -3.772 1.00 95.94 85 ALA A CA 1
ATOM 625 C C . ALA A 1 85 ? -1.524 2.155 -4.202 1.00 95.94 85 ALA A C 1
ATOM 627 O O . ALA A 1 85 ? -2.468 2.375 -3.443 1.00 95.94 85 ALA A O 1
ATOM 628 N N . TRP A 1 86 ? -1.447 2.686 -5.424 1.00 96.00 86 TRP A N 1
ATOM 629 C CA . TRP A 1 86 ? -2.490 3.528 -5.990 1.00 96.00 86 TRP A CA 1
ATOM 630 C C . TRP A 1 86 ? -3.814 2.771 -6.141 1.00 96.00 86 TRP A C 1
ATOM 632 O O . TRP A 1 86 ? -4.834 3.256 -5.653 1.00 96.00 86 TRP A O 1
ATOM 642 N N . GLU A 1 87 ? -3.798 1.564 -6.711 1.00 95.69 87 GLU A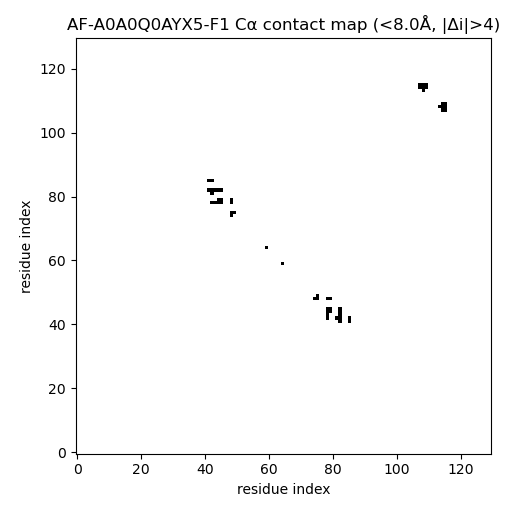 N 1
ATOM 643 C CA . GLU A 1 87 ? -4.985 0.703 -6.831 1.00 95.69 87 GLU A CA 1
ATOM 644 C C . GLU A 1 87 ? -5.616 0.404 -5.467 1.00 95.69 87 GLU A C 1
ATOM 646 O O . GLU A 1 87 ? -6.827 0.538 -5.286 1.00 95.69 87 GLU A O 1
ATOM 651 N N . LEU A 1 88 ? -4.790 0.021 -4.485 1.00 97.06 88 LEU A N 1
ATOM 652 C CA . LEU A 1 88 ? -5.252 -0.283 -3.131 1.00 97.06 88 LEU A CA 1
ATOM 653 C C . LEU A 1 88 ? -5.885 0.938 -2.467 1.00 97.06 88 L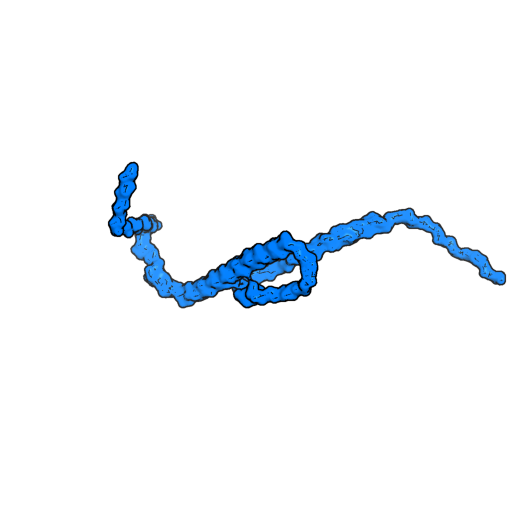EU A C 1
ATOM 655 O O . LEU A 1 88 ? -6.918 0.806 -1.818 1.00 97.06 88 LEU A O 1
ATOM 659 N N . ARG A 1 89 ? -5.312 2.129 -2.658 1.00 96.31 89 ARG A N 1
ATOM 660 C CA . ARG A 1 89 ? -5.897 3.372 -2.153 1.00 96.31 89 ARG A CA 1
ATOM 661 C C . ARG A 1 89 ? -7.276 3.627 -2.755 1.00 96.31 89 ARG A C 1
ATOM 663 O O . ARG A 1 89 ? -8.196 3.926 -2.004 1.00 96.31 89 ARG A O 1
ATOM 670 N N . GLN A 1 90 ? -7.442 3.468 -4.070 1.00 96.19 90 GLN A N 1
ATOM 671 C CA . GLN A 1 90 ? -8.755 3.629 -4.710 1.00 96.19 90 GLN A CA 1
ATOM 672 C C . GLN A 1 90 ? -9.769 2.602 -4.185 1.00 96.19 90 GLN A C 1
ATOM 674 O O . GLN A 1 90 ? -10.915 2.943 -3.897 1.00 96.19 90 GLN A O 1
ATOM 679 N N . ALA A 1 91 ? -9.339 1.351 -3.994 1.00 97.12 91 ALA A N 1
ATOM 680 C CA . ALA A 1 91 ? -10.183 0.307 -3.422 1.00 97.12 91 ALA A CA 1
ATOM 681 C C . ALA A 1 91 ? -10.599 0.611 -1.969 1.00 97.12 91 ALA A C 1
ATOM 683 O O . ALA A 1 91 ? -11.745 0.352 -1.598 1.00 97.12 91 ALA A O 1
ATOM 684 N N . LEU A 1 92 ? -9.695 1.169 -1.155 1.00 97.31 92 LEU A N 1
ATOM 685 C CA . LEU A 1 92 ? -9.980 1.589 0.222 1.00 97.31 92 LEU A CA 1
ATOM 686 C C . LEU A 1 92 ? -10.928 2.790 0.267 1.00 97.31 92 LEU A C 1
ATOM 688 O O . LEU A 1 92 ? -11.871 2.780 1.055 1.00 97.31 92 LEU A O 1
ATOM 692 N N . GLU A 1 93 ? -10.727 3.780 -0.603 1.00 96.81 93 GLU A N 1
ATOM 693 C CA . GLU A 1 93 ? -11.603 4.951 -0.708 1.00 96.81 93 GLU A CA 1
ATOM 694 C C . GLU A 1 93 ? -13.039 4.532 -1.055 1.00 96.81 93 GLU A C 1
ATOM 696 O O . GLU A 1 93 ? -13.999 4.950 -0.407 1.00 96.81 93 GLU A O 1
ATOM 701 N N . GLY A 1 94 ? -13.194 3.582 -1.985 1.00 97.25 94 GLY A N 1
ATOM 702 C CA . GLY A 1 94 ? -14.492 2.983 -2.306 1.00 97.25 94 GLY A CA 1
ATOM 703 C C . GLY A 1 94 ? -15.156 2.230 -1.142 1.00 97.25 94 GLY A C 1
ATOM 704 O O . GLY A 1 94 ? -16.350 1.940 -1.199 1.00 97.25 94 GLY A O 1
ATOM 705 N N . GLN A 1 95 ? -14.416 1.916 -0.074 1.00 97.62 95 GLN A N 1
ATOM 706 C CA . GLN A 1 95 ? -14.899 1.200 1.111 1.00 97.62 95 GLN A CA 1
ATOM 707 C C . GLN A 1 95 ? -14.953 2.066 2.376 1.00 97.62 95 GLN A C 1
ATOM 709 O O . GLN A 1 95 ? -15.239 1.530 3.452 1.00 97.62 95 GLN A O 1
ATOM 714 N N . ILE A 1 96 ? -14.736 3.381 2.273 1.00 96.88 96 ILE A N 1
ATOM 715 C CA . ILE A 1 96 ? -14.557 4.267 3.432 1.00 96.88 96 ILE A CA 1
ATOM 716 C C . ILE A 1 96 ? -15.704 4.177 4.448 1.00 96.88 96 ILE A C 1
ATOM 718 O O . ILE A 1 96 ? -15.462 4.079 5.647 1.00 96.88 96 ILE A O 1
ATOM 722 N N . GLY A 1 97 ? -16.957 4.096 3.986 1.00 96.44 97 GLY A N 1
ATOM 723 C CA . GLY A 1 97 ? -18.122 3.952 4.866 1.00 96.44 97 GLY A CA 1
ATOM 724 C C . GLY A 1 97 ? -18.087 2.663 5.693 1.00 96.44 97 GLY A C 1
ATOM 725 O O . GLY A 1 97 ? -18.291 2.700 6.903 1.00 96.44 97 GLY A O 1
ATOM 726 N N . ARG A 1 98 ? -17.757 1.530 5.060 1.00 97.56 98 ARG A N 1
ATOM 727 C CA . ARG A 1 98 ? -17.646 0.230 5.740 1.00 97.56 98 ARG A CA 1
ATOM 728 C C . ARG A 1 98 ? -16.479 0.216 6.724 1.00 97.56 98 ARG A C 1
ATOM 730 O O . ARG A 1 98 ? -16.631 -0.282 7.835 1.00 97.56 98 ARG A O 1
ATOM 737 N N . LEU A 1 99 ? -15.327 0.750 6.316 1.00 97.00 99 LEU A N 1
ATOM 738 C CA . LEU A 1 99 ? -14.138 0.821 7.165 1.00 97.00 99 LEU A CA 1
ATOM 739 C C . LEU A 1 99 ? -14.379 1.709 8.389 1.00 97.00 99 LEU A C 1
ATOM 741 O O . LEU A 1 99 ? -14.007 1.311 9.485 1.00 97.00 99 LEU A O 1
ATOM 745 N N . ASN A 1 100 ? -15.082 2.834 8.234 1.00 95.50 100 ASN A N 1
ATOM 746 C CA . ASN A 1 100 ? -15.456 3.700 9.354 1.00 95.50 100 ASN A CA 1
ATOM 747 C C . ASN A 1 100 ? -16.382 3.006 10.359 1.00 95.50 100 ASN A C 1
ATOM 749 O O . ASN A 1 100 ? -16.277 3.273 11.548 1.00 95.50 100 ASN A O 1
ATOM 753 N N . THR A 1 101 ? -17.279 2.122 9.911 1.00 95.06 101 THR A N 1
ATOM 754 C CA . THR A 1 101 ? -18.126 1.336 10.825 1.00 95.06 101 THR A CA 1
ATOM 755 C C . THR A 1 101 ? -17.345 0.230 11.535 1.00 95.06 101 THR A C 1
ATOM 757 O O . THR A 1 101 ? -17.562 0.001 12.720 1.00 95.06 101 THR A O 1
ATOM 760 N N . LEU A 1 102 ? -16.452 -0.474 10.829 1.00 95.88 102 LEU A N 1
ATOM 761 C CA . LEU A 1 102 ? -15.674 -1.580 11.405 1.00 95.88 102 LEU A CA 1
ATOM 762 C C . LEU A 1 102 ? -14.566 -1.100 12.350 1.00 95.88 102 LEU A C 1
ATOM 764 O O . LEU A 1 102 ? -14.283 -1.761 13.344 1.00 95.88 102 LEU A O 1
ATOM 768 N N . TYR A 1 103 ? -13.948 0.037 12.036 1.00 93.62 103 TYR A N 1
ATOM 769 C CA . TYR A 1 103 ? -12.826 0.617 12.769 1.00 93.62 103 TYR A CA 1
ATOM 770 C C . TYR A 1 103 ? -13.219 1.949 13.427 1.00 93.62 103 TYR A C 1
ATOM 772 O O . TYR A 1 103 ? -12.485 2.936 13.343 1.00 93.62 103 TYR A O 1
ATOM 780 N N . ASP A 1 104 ? -14.385 1.995 14.082 1.00 93.38 104 ASP A N 1
ATOM 781 C CA . ASP A 1 104 ? -14.812 3.180 14.832 1.00 93.38 104 ASP A CA 1
ATOM 782 C C . ASP A 1 104 ? -14.092 3.270 16.185 1.00 93.38 104 ASP A C 1
ATOM 784 O O . ASP A 1 104 ? -14.590 2.850 17.227 1.00 93.38 104 ASP A O 1
ATOM 788 N N . PHE A 1 105 ? -12.896 3.857 16.192 1.00 91.25 105 PHE A N 1
ATOM 789 C CA . PHE A 1 105 ? -12.147 4.071 17.432 1.00 91.25 105 PHE A CA 1
ATOM 790 C C . PHE A 1 105 ? -12.789 5.114 18.355 1.00 91.25 105 PHE A C 1
ATOM 792 O O . PHE A 1 105 ? -12.426 5.186 19.527 1.00 91.25 105 PHE A O 1
ATOM 799 N N . ARG A 1 106 ? -13.752 5.920 17.878 1.00 89.25 106 ARG A N 1
ATOM 800 C CA . ARG A 1 106 ? -14.380 6.976 18.692 1.00 89.25 106 ARG A CA 1
ATOM 801 C C . ARG A 1 106 ? -15.171 6.393 19.853 1.00 89.25 106 ARG A C 1
ATOM 803 O O . ARG A 1 106 ? -15.278 7.037 20.891 1.00 89.25 106 ARG A O 1
ATOM 810 N N . THR A 1 107 ? -15.702 5.184 19.691 1.00 88.38 107 THR A N 1
ATOM 811 C CA . THR A 1 107 ? -16.416 4.476 20.759 1.00 88.38 107 THR A CA 1
ATOM 812 C C . THR A 1 107 ? -15.483 3.969 21.856 1.00 88.38 107 THR A C 1
ATOM 814 O O . THR A 1 107 ? -15.957 3.594 22.923 1.00 88.38 107 THR A O 1
ATOM 817 N N . LEU A 1 108 ? -14.172 3.934 21.600 1.00 89.31 108 LEU A N 1
ATOM 818 C CA . LEU A 1 108 ? -13.164 3.437 22.533 1.00 89.31 108 LEU A CA 1
ATOM 819 C C . LEU A 1 108 ? -12.486 4.561 23.332 1.00 89.31 108 LEU A C 1
ATOM 821 O O . LEU A 1 108 ? -11.813 4.272 24.315 1.00 89.31 108 LEU A O 1
ATOM 825 N N . ILE A 1 109 ? -12.653 5.827 22.935 1.00 89.00 109 ILE A N 1
ATOM 826 C CA . ILE A 1 109 ? -12.021 6.980 23.594 1.00 89.00 109 ILE A CA 1
ATOM 827 C C . ILE A 1 109 ? -12.682 7.234 24.957 1.00 89.00 109 ILE A C 1
ATOM 829 O O . ILE A 1 109 ? -13.909 7.297 25.065 1.00 89.00 109 ILE A O 1
ATOM 833 N N . SER A 1 110 ? -11.868 7.404 26.006 1.00 84.44 110 SER A N 1
ATOM 834 C CA . SER A 1 110 ? -12.365 7.726 27.351 1.00 84.44 110 SER A CA 1
ATOM 835 C C . SER A 1 110 ? -13.038 9.107 27.391 1.00 84.44 110 SER A C 1
ATOM 837 O O . SER A 1 110 ? -12.847 9.940 26.505 1.00 84.44 110 SER A O 1
ATOM 839 N N . ARG A 1 111 ? -13.802 9.411 28.448 1.00 85.25 111 ARG A N 1
ATOM 840 C CA . ARG A 1 111 ? -14.451 10.733 28.595 1.00 85.25 111 ARG A CA 1
ATOM 841 C C . ARG A 1 111 ? -13.441 11.881 28.668 1.00 85.25 111 ARG A C 1
ATOM 843 O O . ARG A 1 111 ? -13.750 13.005 28.290 1.00 85.25 111 ARG A O 1
ATOM 850 N N . GLU A 1 112 ? -12.240 11.575 29.135 1.00 90.06 112 GLU A N 1
ATOM 851 C CA . GLU A 1 112 ? -11.093 12.467 29.275 1.00 90.06 112 GLU A CA 1
ATOM 852 C C . GLU A 1 112 ? -10.294 12.603 27.965 1.00 90.06 112 GLU A C 1
ATOM 854 O O . GLU A 1 112 ? -9.351 13.387 27.910 1.00 90.06 112 GLU A O 1
ATOM 859 N N . GLY A 1 113 ? -10.669 11.868 26.910 1.00 89.50 113 GLY A N 1
ATOM 860 C CA . GLY A 1 113 ? -10.089 11.985 25.571 1.00 89.50 113 GLY A CA 1
ATOM 861 C C . GLY A 1 113 ? -8.892 11.073 25.293 1.00 89.50 113 GLY A C 1
ATOM 862 O O . GLY A 1 113 ? -8.227 11.254 24.274 1.00 89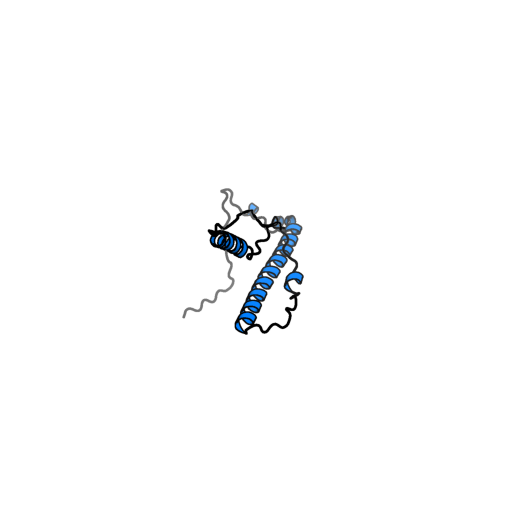.50 113 GLY A O 1
ATOM 863 N N . TRP A 1 114 ? -8.602 10.099 26.159 1.00 89.69 114 TRP A N 1
ATOM 864 C CA . TRP A 1 114 ? -7.469 9.190 25.969 1.00 89.69 114 TRP A CA 1
ATOM 865 C C . TRP A 1 114 ? -7.872 7.954 25.165 1.00 89.69 114 TRP A C 1
ATOM 867 O O . TRP A 1 114 ? -8.939 7.374 25.384 1.00 89.69 114 TRP A O 1
ATOM 877 N N . LEU A 1 115 ? -7.000 7.541 24.242 1.00 91.12 115 LEU A N 1
ATOM 878 C CA . LEU A 1 115 ? -7.130 6.269 23.538 1.00 91.12 115 LEU A CA 1
ATOM 879 C C . LEU A 1 115 ? -6.671 5.136 24.476 1.00 91.12 115 LEU A C 1
ATOM 881 O O . LEU A 1 115 ? -5.613 5.272 25.098 1.00 91.12 115 LEU A O 1
ATOM 885 N N . PRO A 1 116 ? -7.431 4.035 24.601 1.00 90.31 116 PRO A N 1
ATOM 886 C CA . PRO A 1 116 ? -7.036 2.912 25.439 1.00 90.31 116 PRO A CA 1
ATOM 887 C C . PRO A 1 116 ? -5.737 2.272 24.921 1.00 90.31 116 PRO A C 1
ATOM 889 O O . PRO A 1 116 ? -5.444 2.350 23.724 1.00 90.31 116 PRO A O 1
ATOM 892 N N . PRO A 1 117 ? -4.940 1.642 25.803 1.00 89.50 117 PRO A N 1
ATOM 893 C CA . PRO A 1 117 ? -3.719 0.962 25.393 1.00 89.50 117 PRO A CA 1
ATOM 894 C C . PRO A 1 117 ? -4.034 -0.233 24.486 1.00 89.50 117 PRO A C 1
ATOM 896 O O . PRO A 1 117 ? -5.072 -0.880 24.624 1.00 89.50 117 PRO A O 1
ATOM 899 N N . VAL A 1 118 ? -3.105 -0.555 23.585 1.00 90.06 118 VAL A N 1
ATOM 900 C CA . VAL A 1 118 ? -3.172 -1.776 22.775 1.00 90.06 118 VAL A CA 1
ATOM 901 C C . VAL A 1 118 ? -2.691 -2.943 23.635 1.00 90.06 118 VAL A C 1
ATOM 903 O O . VAL A 1 118 ? -1.541 -2.951 24.071 1.00 90.06 118 VAL A O 1
ATOM 906 N N . ILE A 1 119 ? -3.581 -3.897 23.904 1.00 88.31 119 ILE A N 1
ATOM 907 C CA . ILE A 1 119 ? -3.277 -5.120 24.653 1.00 88.31 119 ILE A CA 1
ATOM 908 C C . ILE A 1 119 ? -3.018 -6.225 23.631 1.00 88.31 119 ILE A C 1
ATOM 910 O O . ILE A 1 119 ? -3.856 -6.465 22.764 1.00 88.31 119 ILE A O 1
ATOM 914 N N . ASP A 1 120 ? -1.861 -6.869 23.727 1.00 87.50 120 ASP A N 1
ATOM 915 C CA . ASP A 1 120 ? -1.573 -8.090 22.980 1.00 87.50 120 ASP A CA 1
ATOM 916 C C . ASP A 1 120 ? -1.981 -9.293 23.839 1.00 87.50 120 ASP A C 1
ATOM 918 O O . ASP A 1 120 ? -1.526 -9.431 24.979 1.00 87.50 120 ASP A O 1
ATOM 922 N N . GLU A 1 121 ? -2.875 -10.135 23.326 1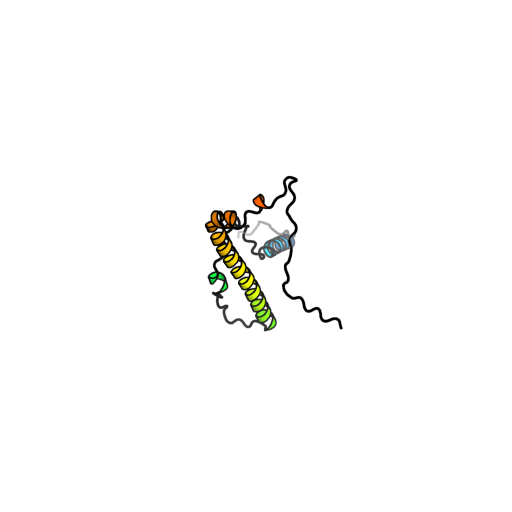.00 80.38 121 GLU A N 1
ATOM 923 C CA . GLU A 1 121 ? -3.293 -11.366 23.998 1.00 80.38 121 GLU A CA 1
ATOM 924 C C . GLU A 1 121 ? -2.526 -12.546 23.398 1.00 80.38 121 GLU A C 1
ATOM 926 O O . GLU A 1 121 ? -2.833 -13.021 22.306 1.00 80.38 121 GLU A O 1
ATOM 931 N N . ALA A 1 122 ? -1.530 -13.050 24.127 1.00 79.06 122 ALA A N 1
ATOM 932 C CA . ALA A 1 122 ? -0.839 -14.283 23.772 1.00 79.06 122 ALA A CA 1
ATOM 933 C C . ALA A 1 122 ? -1.442 -15.460 24.552 1.00 79.06 122 ALA A C 1
ATOM 935 O O . ALA A 1 122 ? -1.303 -15.552 25.773 1.00 79.06 122 ALA A O 1
ATOM 936 N N . VAL A 1 123 ? -2.108 -16.375 23.847 1.00 68.75 123 VAL A N 1
ATOM 937 C CA . VAL A 1 123 ? -2.579 -17.644 24.414 1.00 68.75 123 VAL A CA 1
ATOM 938 C C . VAL A 1 123 ? -1.472 -18.680 24.211 1.00 68.75 123 VAL A C 1
ATOM 940 O O . VAL A 1 123 ? -1.241 -19.118 23.090 1.00 68.75 123 VAL A O 1
ATOM 943 N N . ASP A 1 124 ? -0.811 -19.040 25.314 1.00 65.88 124 ASP A N 1
ATOM 944 C CA . ASP A 1 124 ? 0.284 -20.019 25.441 1.00 65.88 124 ASP A CA 1
ATOM 945 C C . ASP A 1 124 ? 1.686 -19.531 25.016 1.00 65.88 124 ASP A C 1
ATOM 947 O O . ASP A 1 124 ? 2.145 -19.706 23.888 1.00 65.88 124 ASP A O 1
ATOM 951 N N . LEU A 1 125 ? 2.400 -18.926 25.972 1.00 68.38 125 LEU A N 1
ATOM 952 C CA . LEU A 1 125 ? 3.831 -18.642 25.869 1.00 68.38 125 LEU A CA 1
ATOM 953 C C . LEU A 1 125 ? 4.610 -19.686 26.675 1.00 68.38 125 LEU A C 1
ATOM 955 O O . LEU A 1 125 ? 4.811 -19.537 27.882 1.00 68.38 125 LEU A O 1
ATOM 959 N N . SER A 1 126 ? 5.112 -20.723 26.008 1.00 75.88 126 SER A N 1
ATOM 960 C CA . SER A 1 126 ? 6.130 -21.598 26.586 1.00 75.88 126 SER A CA 1
ATOM 961 C C . SER A 1 126 ? 7.493 -20.893 26.546 1.00 75.88 126 SER A C 1
ATOM 963 O O . SER A 1 126 ? 8.220 -20.968 25.552 1.00 75.88 126 SER A O 1
ATOM 965 N N . LEU A 1 127 ? 7.840 -20.173 27.615 1.00 75.56 127 LEU A N 1
ATOM 966 C CA . LEU A 1 127 ? 9.168 -19.582 27.77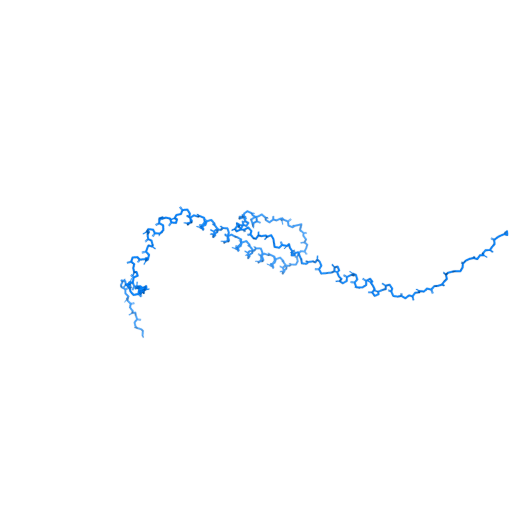9 1.00 75.56 127 LEU A CA 1
ATOM 967 C C . LEU A 1 127 ? 10.172 -20.681 28.161 1.00 75.56 127 LEU A C 1
ATOM 969 O O . LEU A 1 127 ? 10.152 -21.186 29.282 1.00 75.56 127 LEU A O 1
ATOM 973 N N . ILE A 1 128 ? 11.070 -21.040 27.242 1.00 75.69 128 ILE A N 1
ATOM 974 C CA . ILE A 1 128 ? 12.230 -21.879 27.565 1.00 75.69 128 ILE A CA 1
ATOM 975 C C . ILE A 1 128 ? 13.274 -20.980 28.236 1.00 75.69 128 ILE A C 1
ATOM 977 O O . ILE A 1 128 ? 13.854 -20.106 27.592 1.00 75.69 128 ILE A O 1
ATOM 981 N N . HIS A 1 129 ? 13.494 -21.181 29.534 1.00 69.69 129 HIS A N 1
ATOM 982 C CA . HIS A 1 129 ? 14.619 -20.594 30.259 1.00 69.69 129 HIS A CA 1
ATOM 983 C C . HIS A 1 129 ? 15.843 -21.496 30.045 1.00 69.69 129 HIS A C 1
ATOM 985 O O . HIS A 1 129 ? 15.794 -22.673 30.409 1.00 69.69 129 HIS A O 1
ATOM 991 N N . ILE A 1 130 ? 16.882 -20.966 29.391 1.00 71.06 130 ILE A N 1
ATOM 992 C CA . ILE A 1 130 ? 18.173 -21.640 29.159 1.00 71.06 130 ILE A CA 1
ATOM 993 C C . ILE A 1 130 ? 19.110 -21.318 30.319 1.00 71.06 130 ILE A C 1
ATOM 995 O O . ILE A 1 130 ? 19.193 -20.115 30.656 1.00 71.06 130 ILE A O 1
#

Radius of gyration: 33.86 Å; Cα contacts (8 Å, |Δi|>4): 27; chains: 1; bounding box: 63×73×96 Å

pLDDT: mean 75.25, st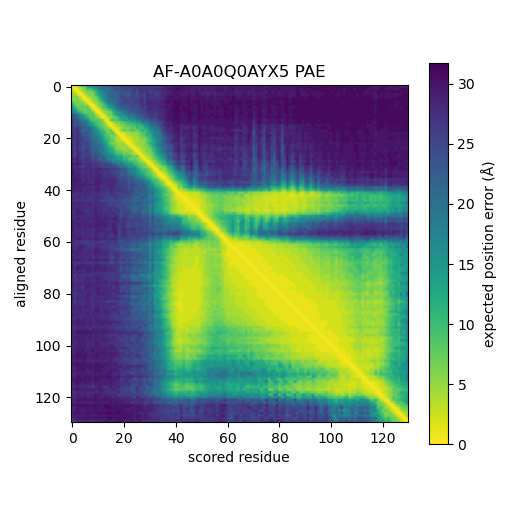d 20.6, range [31.88, 97.62]

Secondary structure (DSSP, 8-state):
--------------SHHHHHHHHHHHTTTTS---------SSPPPTHHHH-----------HHHHHHHHHHHHHHHHHHHHHHHHHHHHHHHHTTHHHHHHHT-GGGGS-TTSPPPPPPP--S-------

Sequence (130 aa):
VYKRQACAQGGRASVKKSILTLALLQGLQGCGHTPPSTPSDTPAPLESYLAPVDPPSADVTESRRQLLEESGRNTGFRGGKAERAWELRQALEGQIGRLNTLYDFRTLISREGWLPPVIDEAVDLSLIHI

Organism: NCBI:txid129140